Protein AF-A0A4Q6CJG6-F1 (afdb_monomer_lite)

Radius of gyration: 19.43 Å; chains: 1; bounding box: 64×16×38 Å

Sequence (75 aa):
MGERLLTDIADATGLPSNLVTDELGRLLQNAGIEKSEMTLDDLRHVLAEYMQEVLLAARDEHEKVPGTFSGGTES

Foldseek 3Di:
DLVVVLQVVLVVVVDDSVVSSVVLVVLCVVVVHDSVRDDPVNSVVSVVVVVVVVVVVVVVVVVVCPDPPPPDPDD

pLDDT: mean 83.94, std 13.37, range [47.06, 94.81]

Structure (mmCIF, N/CA/C/O backbone):
data_AF-A0A4Q6CJG6-F1
#
_entry.id   AF-A0A4Q6CJG6-F1
#
loop_
_atom_site.group_PDB
_atom_site.id
_atom_site.type_symbol
_atom_site.label_atom_id
_atom_site.label_alt_id
_atom_site.label_comp_id
_atom_site.label_asym_id
_atom_site.label_entity_id
_atom_site.label_seq_id
_atom_site.pdbx_PDB_ins_code
_atom_site.Cartn_x
_atom_site.Cartn_y
_atom_site.Cartn_z
_atom_site.occupancy
_atom_site.B_iso_or_equiv
_atom_site.auth_seq_id
_atom_site.auth_comp_id
_atom_site.auth_asym_id
_atom_site.auth_atom_id
_atom_site.pdbx_PDB_model_num
ATOM 1 N N . MET A 1 1 ? -16.417 -0.808 5.238 1.00 65.94 1 MET A N 1
ATOM 2 C CA . MET A 1 1 ? -15.768 0.504 5.000 1.00 65.94 1 MET A CA 1
ATOM 3 C C . MET A 1 1 ? -14.394 0.322 4.371 1.00 65.94 1 MET A C 1
ATOM 5 O O . MET A 1 1 ? -14.181 0.906 3.317 1.00 65.94 1 MET A O 1
ATOM 9 N N . GLY A 1 2 ? -13.527 -0.534 4.928 1.00 77.00 2 GLY A N 1
ATOM 10 C CA . GLY A 1 2 ? -12.201 -0.809 4.359 1.00 77.00 2 GLY A CA 1
ATOM 11 C C . GLY A 1 2 ? -12.204 -1.327 2.915 1.00 77.00 2 GLY A C 1
ATOM 12 O O . GLY A 1 2 ? -11.430 -0.840 2.103 1.00 77.00 2 GLY A O 1
ATOM 13 N N . GLU A 1 3 ? -13.128 -2.219 2.541 1.00 80.12 3 GLU A N 1
ATOM 14 C CA . GLU A 1 3 ? -13.218 -2.715 1.152 1.00 80.12 3 GLU A CA 1
ATOM 15 C C . GLU A 1 3 ? -13.475 -1.609 0.123 1.00 80.12 3 GLU A C 1
ATOM 17 O O . GLU A 1 3 ? -12.836 -1.586 -0.922 1.00 80.12 3 GLU A O 1
ATOM 22 N N . ARG A 1 4 ? -14.362 -0.656 0.437 1.00 84.31 4 ARG A N 1
ATOM 23 C CA . ARG A 1 4 ? -14.634 0.479 -0.454 1.00 84.31 4 ARG A CA 1
ATOM 24 C C . ARG A 1 4 ? -13.403 1.375 -0.593 1.00 84.31 4 ARG A C 1
ATOM 26 O O . ARG A 1 4 ? -13.089 1.785 -1.698 1.00 84.31 4 ARG A O 1
ATOM 33 N N . LEU A 1 5 ? -12.682 1.610 0.504 1.00 85.62 5 LEU A N 1
ATOM 34 C CA . LEU A 1 5 ? -11.448 2.397 0.486 1.00 85.62 5 LEU A CA 1
ATOM 35 C C . LEU A 1 5 ? -10.369 1.755 -0.401 1.00 85.62 5 LEU A C 1
ATOM 37 O O . LEU A 1 5 ? -9.675 2.461 -1.125 1.00 85.62 5 LEU A O 1
ATOM 41 N N . LEU A 1 6 ? -10.248 0.423 -0.372 1.00 85.56 6 LEU A N 1
ATOM 42 C CA . LEU A 1 6 ? -9.321 -0.305 -1.241 1.00 85.56 6 LEU A CA 1
ATOM 43 C C . LEU A 1 6 ? -9.686 -0.153 -2.718 1.00 85.56 6 LEU A C 1
ATOM 45 O O . LEU A 1 6 ? -8.795 0.075 -3.531 1.00 85.56 6 LEU A O 1
ATOM 49 N N . THR A 1 7 ? -10.974 -0.242 -3.059 1.00 86.00 7 THR A N 1
ATOM 50 C CA . THR A 1 7 ? -11.448 -0.003 -4.429 1.00 86.00 7 THR A CA 1
ATOM 51 C C . THR A 1 7 ? -11.185 1.435 -4.871 1.00 86.00 7 THR A C 1
ATOM 53 O O . THR A 1 7 ? -10.621 1.637 -5.940 1.00 86.00 7 THR A O 1
ATOM 56 N N . ASP A 1 8 ? -11.499 2.425 -4.030 1.00 88.94 8 ASP A N 1
ATOM 57 C CA . ASP A 1 8 ? -11.295 3.843 -4.352 1.00 88.94 8 ASP A CA 1
ATOM 58 C C . ASP A 1 8 ? -9.812 4.152 -4.634 1.00 88.94 8 ASP A C 1
ATOM 60 O O . ASP A 1 8 ? -9.482 4.894 -5.560 1.00 88.94 8 ASP A O 1
ATOM 64 N N . ILE A 1 9 ? -8.900 3.557 -3.858 1.00 87.69 9 ILE A N 1
ATOM 65 C CA . ILE A 1 9 ? -7.455 3.705 -4.065 1.00 87.69 9 ILE A CA 1
ATOM 66 C C . ILE A 1 9 ? -7.003 2.963 -5.318 1.00 87.69 9 ILE A C 1
ATOM 68 O O . ILE A 1 9 ? -6.242 3.523 -6.104 1.00 87.69 9 ILE A O 1
ATOM 72 N N . ALA A 1 10 ? -7.471 1.731 -5.524 1.00 88.75 10 ALA A N 1
ATOM 73 C CA . ALA A 1 10 ? -7.145 0.957 -6.714 1.00 88.75 10 ALA A CA 1
ATOM 74 C C . ALA A 1 10 ? -7.517 1.725 -7.989 1.00 88.75 10 ALA A C 1
ATOM 76 O O . ALA A 1 10 ? -6.677 1.886 -8.875 1.00 88.75 10 ALA A O 1
ATOM 77 N N . ASP A 1 11 ? -8.710 2.313 -8.024 1.00 89.31 11 ASP A N 1
ATOM 78 C CA . ASP A 1 11 ? -9.185 3.102 -9.158 1.00 89.31 11 ASP A CA 1
ATOM 79 C C . ASP A 1 11 ? -8.394 4.414 -9.327 1.00 89.31 11 ASP A C 1
ATOM 81 O O . ASP A 1 11 ? -8.114 4.835 -10.452 1.00 89.31 11 ASP A O 1
ATOM 85 N N . ALA A 1 12 ? -7.956 5.039 -8.228 1.00 90.19 12 ALA A N 1
ATOM 86 C CA . ALA A 1 12 ? -7.163 6.270 -8.261 1.00 90.19 12 ALA A CA 1
ATOM 87 C C . ALA A 1 12 ? -5.734 6.082 -8.804 1.00 90.19 12 ALA A C 1
ATOM 89 O O . ALA A 1 12 ? -5.136 7.040 -9.294 1.00 90.19 12 ALA A O 1
ATOM 90 N N . THR A 1 13 ? -5.173 4.871 -8.733 1.00 88.19 13 THR A N 1
ATOM 91 C CA . THR A 1 13 ? -3.803 4.602 -9.213 1.00 88.19 13 THR A CA 1
ATOM 92 C C . THR A 1 13 ? -3.684 4.564 -10.738 1.00 88.19 13 THR A C 1
ATOM 94 O O . THR A 1 13 ? -2.578 4.674 -11.266 1.00 88.19 13 THR A O 1
ATOM 97 N N . GLY A 1 14 ? -4.797 4.372 -11.456 1.00 90.06 14 GLY A N 1
ATOM 98 C CA . GLY A 1 14 ? -4.785 4.115 -12.899 1.00 90.06 14 GLY A CA 1
ATOM 99 C C . GLY A 1 14 ? -4.189 2.755 -13.291 1.00 90.06 14 GLY A C 1
ATOM 100 O O . GLY A 1 14 ? -3.949 2.513 -14.475 1.00 90.06 14 GLY A O 1
ATOM 101 N N . LEU A 1 15 ? -3.941 1.870 -12.321 1.00 88.88 15 LEU A N 1
ATOM 102 C CA . LEU A 1 15 ? -3.469 0.504 -12.534 1.00 88.88 15 LEU A CA 1
ATOM 103 C C . LEU A 1 15 ? -4.650 -0.481 -12.576 1.00 88.88 15 LEU A C 1
ATOM 105 O O . LEU A 1 15 ? -5.756 -0.146 -12.146 1.00 88.88 15 LEU A O 1
ATOM 109 N N . PRO A 1 16 ? -4.449 -1.716 -13.076 1.00 92.25 16 PRO A N 1
ATOM 110 C CA . PRO A 1 16 ? -5.480 -2.744 -13.016 1.00 92.25 16 PRO A CA 1
ATOM 111 C C . PRO A 1 16 ? -5.939 -2.976 -11.572 1.00 92.25 16 PRO A C 1
ATOM 113 O O . PRO A 1 16 ? -5.149 -3.387 -10.721 1.00 92.25 16 PRO A O 1
ATOM 116 N N . SER A 1 17 ? -7.223 -2.711 -11.314 1.00 88.94 17 SER A N 1
ATOM 117 C CA . SER A 1 17 ? -7.792 -2.670 -9.961 1.00 88.94 17 SER A CA 1
ATOM 118 C C . SER A 1 17 ? -7.533 -3.965 -9.181 1.00 88.94 17 SER A C 1
ATOM 120 O O . SER A 1 17 ? -7.123 -3.916 -8.026 1.00 88.94 17 SER A O 1
ATOM 122 N N . ASN A 1 18 ? -7.621 -5.120 -9.855 1.00 88.88 18 ASN A N 1
ATOM 123 C CA . ASN A 1 18 ? -7.330 -6.433 -9.276 1.00 88.88 18 ASN A CA 1
ATOM 124 C C . ASN A 1 18 ? -5.893 -6.553 -8.739 1.00 88.88 18 ASN A C 1
ATOM 126 O O . ASN A 1 18 ? -5.698 -7.045 -7.632 1.00 88.88 18 ASN A O 1
ATOM 130 N N . LEU A 1 19 ? -4.895 -6.062 -9.485 1.00 90.44 19 LEU A N 1
ATOM 131 C CA . LEU A 1 19 ? -3.492 -6.129 -9.067 1.00 90.44 19 LEU A CA 1
ATOM 132 C C . LEU A 1 19 ? -3.250 -5.280 -7.820 1.00 90.44 19 LEU A C 1
ATOM 134 O O . LEU A 1 19 ? -2.558 -5.710 -6.900 1.00 90.44 19 LEU A O 1
ATOM 138 N N . VAL A 1 20 ? -3.853 -4.092 -7.775 1.00 91.31 20 VAL A N 1
ATOM 139 C CA . VAL A 1 20 ? -3.712 -3.188 -6.633 1.00 91.31 20 VAL A CA 1
ATOM 140 C C . VAL A 1 20 ? -4.424 -3.750 -5.407 1.00 91.31 20 VAL A C 1
ATOM 142 O O . VAL A 1 20 ? -3.853 -3.754 -4.320 1.00 91.31 20 VAL A O 1
ATOM 145 N N . THR A 1 21 ? -5.644 -4.274 -5.554 1.00 89.38 21 THR A N 1
ATOM 146 C CA . THR A 1 21 ? -6.374 -4.869 -4.426 1.00 89.38 21 THR A CA 1
ATOM 147 C C . THR A 1 21 ? -5.698 -6.120 -3.871 1.00 89.38 21 THR A C 1
ATOM 149 O O . THR A 1 21 ? -5.754 -6.339 -2.657 1.00 89.38 21 THR A O 1
ATOM 152 N N . ASP A 1 22 ? -5.050 -6.919 -4.723 1.00 91.19 22 ASP A N 1
ATOM 153 C CA . ASP A 1 22 ? -4.298 -8.105 -4.305 1.00 91.19 22 ASP A CA 1
ATOM 154 C C . ASP A 1 22 ? -3.025 -7.707 -3.545 1.00 91.19 22 ASP A C 1
ATOM 156 O O . ASP A 1 22 ? -2.745 -8.253 -2.475 1.00 91.19 22 ASP A O 1
ATOM 160 N N . GLU A 1 23 ? -2.287 -6.711 -4.049 1.00 91.81 23 GLU A N 1
ATOM 161 C CA . GLU A 1 23 ? -1.107 -6.148 -3.383 1.00 91.81 23 GLU A CA 1
ATOM 162 C C . GLU A 1 23 ? -1.466 -5.562 -2.014 1.00 91.81 23 GLU A C 1
ATOM 164 O O . GLU A 1 23 ? -0.925 -5.993 -0.997 1.00 91.81 23 GLU A O 1
ATOM 169 N N . LEU A 1 24 ? -2.434 -4.640 -1.966 1.00 90.62 24 LEU A N 1
ATOM 170 C CA . LEU A 1 24 ? -2.890 -4.021 -0.720 1.00 90.62 24 LEU A CA 1
ATOM 171 C C . LEU A 1 24 ? -3.414 -5.069 0.266 1.00 90.62 24 LEU A C 1
ATOM 173 O O . LEU A 1 24 ? -3.163 -4.975 1.464 1.00 90.62 24 LEU A O 1
ATOM 177 N N . GLY A 1 25 ? -4.111 -6.098 -0.228 1.00 90.69 25 GLY A N 1
ATOM 178 C CA . GLY A 1 25 ? -4.554 -7.220 0.593 1.00 90.69 25 GLY A CA 1
ATOM 179 C C . GLY A 1 25 ? -3.395 -7.951 1.268 1.00 90.69 25 GLY A C 1
ATOM 180 O O . GLY A 1 25 ? -3.490 -8.270 2.451 1.00 90.69 25 GLY A O 1
ATOM 181 N N . ARG A 1 26 ? -2.294 -8.169 0.543 1.00 92.19 26 ARG A N 1
ATOM 182 C CA . ARG A 1 26 ? -1.089 -8.805 1.084 1.00 92.19 26 ARG A CA 1
ATOM 183 C C . ARG A 1 26 ? -0.383 -7.921 2.109 1.00 92.19 26 ARG A C 1
ATOM 185 O O . ARG A 1 26 ? 0.028 -8.422 3.149 1.00 92.19 26 ARG A O 1
ATOM 192 N N . LEU A 1 27 ? -0.280 -6.619 1.841 1.00 93.38 27 LEU A N 1
ATOM 193 C CA . LEU A 1 27 ? 0.333 -5.661 2.766 1.00 93.38 27 LEU A CA 1
ATOM 194 C C . LEU A 1 27 ? -0.425 -5.605 4.100 1.00 93.38 27 LEU A C 1
ATOM 196 O O . LEU A 1 27 ? 0.186 -5.673 5.162 1.00 93.38 27 LEU A O 1
ATOM 200 N N . LEU A 1 28 ? -1.760 -5.574 4.051 1.00 92.06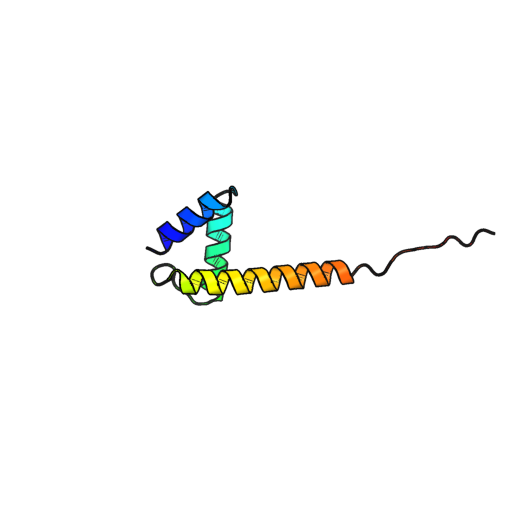 28 LEU A N 1
ATOM 201 C CA . LEU A 1 28 ? -2.599 -5.591 5.252 1.00 92.06 28 LEU A CA 1
ATOM 202 C C . LEU A 1 28 ? -2.474 -6.902 6.037 1.00 92.06 28 LEU A C 1
ATOM 204 O O . LEU A 1 28 ? -2.371 -6.868 7.261 1.00 92.06 28 LEU A O 1
ATOM 208 N N . GLN A 1 29 ? -2.425 -8.048 5.349 1.00 91.75 29 GLN A N 1
ATOM 209 C CA . GLN A 1 29 ? -2.195 -9.344 5.999 1.00 91.75 29 GLN A CA 1
ATOM 210 C C . GLN A 1 29 ? -0.831 -9.411 6.689 1.00 91.75 29 GLN A C 1
ATOM 212 O O . GLN A 1 29 ? -0.748 -9.895 7.815 1.00 91.75 29 GLN A O 1
ATOM 217 N N . ASN A 1 30 ? 0.223 -8.897 6.049 1.00 91.81 30 ASN A N 1
ATOM 218 C CA . ASN A 1 30 ? 1.559 -8.837 6.643 1.00 91.81 30 ASN A CA 1
ATOM 219 C C . ASN A 1 30 ? 1.591 -7.956 7.900 1.00 91.81 30 ASN A C 1
ATOM 221 O O . ASN A 1 30 ? 2.297 -8.280 8.851 1.00 91.81 30 ASN A O 1
ATOM 225 N N . ALA A 1 31 ? 0.791 -6.887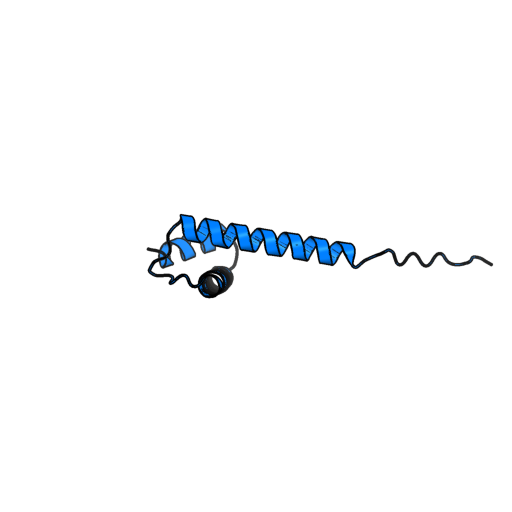 7.923 1.00 91.75 31 ALA A N 1
ATOM 226 C CA . ALA A 1 31 ? 0.624 -6.019 9.085 1.00 91.75 31 ALA A CA 1
ATOM 227 C C . ALA A 1 31 ? -0.336 -6.587 10.154 1.00 91.75 31 ALA A C 1
ATOM 229 O O . ALA A 1 31 ? -0.502 -5.984 11.212 1.00 91.75 31 ALA A O 1
ATOM 230 N N . GLY A 1 32 ? -0.980 -7.735 9.900 1.00 94.00 32 GLY A N 1
ATOM 231 C CA . GLY A 1 32 ? -1.958 -8.342 10.808 1.00 94.00 32 GLY A CA 1
ATOM 232 C C . GLY A 1 32 ? -3.273 -7.563 10.922 1.00 94.00 32 GLY A C 1
ATOM 233 O O . GLY A 1 32 ? -3.973 -7.699 11.924 1.00 94.00 32 GLY A O 1
ATOM 234 N N . ILE A 1 33 ? -3.603 -6.738 9.924 1.00 91.69 33 ILE A N 1
ATOM 235 C CA . ILE A 1 33 ? -4.789 -5.877 9.923 1.00 91.69 33 ILE A CA 1
ATOM 236 C C . ILE A 1 33 ? -5.900 -6.531 9.103 1.00 91.69 33 ILE A C 1
ATOM 238 O O . ILE A 1 33 ? -5.771 -6.759 7.898 1.00 91.69 33 ILE A O 1
ATOM 242 N N . GLU A 1 34 ? -7.036 -6.783 9.751 1.00 88.50 34 GLU A N 1
ATOM 243 C CA . GLU A 1 34 ? -8.240 -7.264 9.079 1.00 88.50 34 GLU A CA 1
ATOM 244 C C . GLU A 1 34 ? -8.890 -6.152 8.245 1.00 88.50 34 GLU A C 1
ATOM 246 O O . GLU A 1 34 ? -9.137 -5.038 8.717 1.00 88.50 34 GLU A O 1
ATOM 251 N N . LYS A 1 35 ? -9.249 -6.461 6.992 1.00 84.50 35 LYS A N 1
ATOM 252 C CA . LYS A 1 35 ? -9.833 -5.481 6.050 1.00 84.50 35 LYS A CA 1
ATOM 253 C C . LYS A 1 35 ? -11.116 -4.828 6.573 1.00 84.50 35 LYS A C 1
ATOM 255 O O . LYS A 1 35 ? -11.435 -3.700 6.195 1.00 84.50 35 LYS A O 1
ATOM 260 N N . SER A 1 36 ? -11.879 -5.539 7.402 1.00 86.00 36 SER A N 1
ATOM 261 C CA . SER A 1 36 ? -13.115 -5.033 8.004 1.00 86.00 36 SER A CA 1
ATOM 262 C C . SER A 1 36 ? -12.877 -3.987 9.091 1.00 86.00 36 SER A C 1
ATOM 264 O O . SER A 1 36 ? -13.759 -3.157 9.309 1.00 86.00 36 SER A O 1
ATOM 266 N N . GLU A 1 37 ? -11.712 -4.015 9.738 1.00 85.81 37 GLU A N 1
ATOM 267 C CA . GLU A 1 37 ? -11.353 -3.156 10.875 1.00 85.81 37 GLU A CA 1
ATOM 268 C C . GLU A 1 37 ? -10.372 -2.037 10.494 1.00 85.81 37 GLU A C 1
ATOM 270 O O . GLU A 1 37 ? -10.206 -1.083 11.247 1.00 85.81 37 GLU A O 1
ATOM 275 N N . MET A 1 38 ? -9.784 -2.119 9.298 1.00 89.12 38 MET A N 1
ATOM 276 C CA . MET A 1 38 ? -8.842 -1.140 8.760 1.00 89.12 38 MET A CA 1
ATOM 277 C C . MET A 1 38 ? -9.397 0.293 8.764 1.00 89.12 38 MET A C 1
ATOM 279 O O . MET A 1 38 ? -10.446 0.587 8.173 1.00 89.12 38 MET A O 1
ATOM 283 N N . THR A 1 39 ? -8.614 1.208 9.331 1.00 90.81 39 THR A N 1
ATOM 284 C CA . THR A 1 39 ? -8.825 2.653 9.240 1.00 90.81 39 THR A CA 1
ATOM 285 C C . THR A 1 39 ? -7.955 3.293 8.152 1.00 90.81 39 THR A C 1
ATOM 287 O O . THR A 1 39 ? -7.052 2.683 7.579 1.00 90.81 39 THR A O 1
ATOM 290 N N . LEU A 1 40 ? -8.220 4.567 7.858 1.00 90.06 40 LEU A N 1
ATOM 291 C CA . LEU A 1 40 ? -7.391 5.356 6.943 1.00 90.06 40 LEU A CA 1
ATOM 292 C C . LEU A 1 40 ? -5.957 5.538 7.462 1.00 90.06 40 LEU A C 1
ATOM 294 O O . LEU A 1 40 ? -5.034 5.632 6.657 1.00 90.06 40 LEU A O 1
ATOM 298 N N . ASP A 1 41 ? -5.773 5.603 8.780 1.00 92.75 41 ASP A N 1
ATOM 299 C CA . ASP A 1 41 ? -4.454 5.793 9.386 1.00 92.75 41 ASP A CA 1
ATOM 300 C C . ASP A 1 41 ? -3.629 4.507 9.337 1.00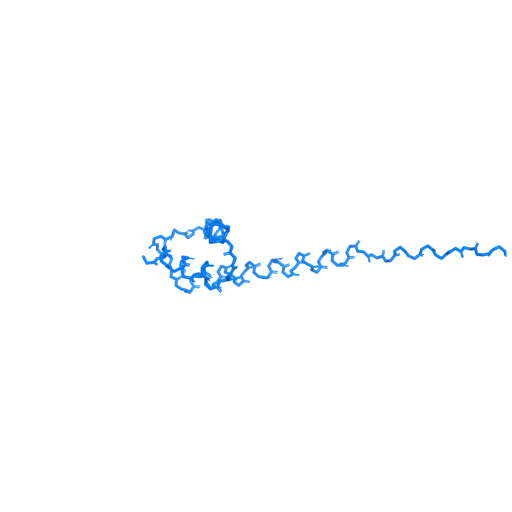 92.75 41 ASP A C 1
ATOM 302 O O . ASP A 1 41 ? -2.452 4.567 8.981 1.00 92.75 41 ASP A O 1
ATOM 306 N N . ASP A 1 42 ? -4.262 3.351 9.553 1.00 91.94 42 ASP A N 1
ATOM 307 C CA . ASP A 1 42 ? -3.624 2.042 9.366 1.00 91.94 42 ASP A CA 1
ATOM 308 C C . ASP A 1 42 ? -3.117 1.887 7.931 1.00 91.94 42 ASP A C 1
ATOM 310 O O . ASP A 1 42 ? -1.962 1.540 7.692 1.00 91.94 42 ASP A O 1
ATOM 314 N N . LEU A 1 43 ? -3.962 2.228 6.954 1.00 90.62 43 LEU A N 1
ATOM 315 C CA . LEU A 1 43 ? -3.599 2.130 5.546 1.00 90.62 43 LEU A CA 1
ATOM 316 C C . LEU A 1 43 ? -2.459 3.085 5.167 1.00 90.62 43 LEU A C 1
ATOM 318 O O . LEU A 1 43 ? -1.564 2.708 4.412 1.00 90.62 43 LEU A O 1
ATOM 322 N N . ARG A 1 44 ? -2.461 4.315 5.699 1.00 92.88 44 ARG A N 1
ATOM 323 C CA . ARG A 1 44 ? -1.350 5.263 5.507 1.00 92.88 44 ARG A CA 1
ATOM 324 C C . ARG A 1 44 ? -0.046 4.723 6.077 1.00 92.88 44 ARG A C 1
ATOM 326 O O . ARG A 1 44 ? 0.988 4.880 5.435 1.00 92.88 44 ARG A O 1
ATOM 333 N N . HIS A 1 45 ? -0.098 4.118 7.260 1.00 94.69 45 HIS A N 1
ATOM 334 C CA . HIS A 1 45 ? 1.076 3.551 7.909 1.00 94.69 45 HIS A CA 1
ATOM 335 C C . HIS A 1 45 ? 1.665 2.405 7.081 1.00 94.69 45 HIS A C 1
ATOM 337 O O . HIS A 1 45 ? 2.829 2.472 6.695 1.00 94.69 45 HIS A O 1
ATOM 343 N N . VAL A 1 46 ? 0.829 1.439 6.691 1.00 94.38 46 VAL A N 1
ATOM 344 C CA . VAL A 1 46 ? 1.227 0.288 5.864 1.00 94.38 46 VAL A CA 1
ATOM 345 C C . VAL A 1 46 ? 1.840 0.726 4.529 1.00 94.38 46 VAL A C 1
ATOM 347 O O . VAL A 1 46 ? 2.862 0.196 4.099 1.00 94.38 46 VAL A O 1
ATOM 350 N N . LEU A 1 47 ? 1.251 1.725 3.867 1.00 92.75 47 LEU A N 1
ATOM 351 C CA . LEU A 1 47 ? 1.786 2.239 2.604 1.00 92.75 47 LEU A CA 1
ATOM 352 C C . LEU A 1 47 ? 3.117 2.978 2.776 1.00 92.75 47 LEU A C 1
ATOM 354 O O . LEU A 1 47 ? 3.972 2.895 1.895 1.00 92.75 47 LEU A O 1
ATOM 358 N N . ALA A 1 48 ? 3.305 3.692 3.888 1.00 94.69 48 ALA A N 1
ATOM 359 C CA . ALA A 1 48 ? 4.569 4.359 4.180 1.00 94.69 48 ALA A CA 1
ATOM 360 C C . ALA A 1 48 ? 5.705 3.344 4.376 1.00 94.69 48 ALA A C 1
ATOM 362 O O . ALA A 1 48 ? 6.787 3.532 3.817 1.00 94.69 48 ALA A O 1
ATOM 363 N N . GLU A 1 49 ? 5.444 2.256 5.104 1.00 94.81 49 GLU A N 1
ATOM 364 C CA . GLU A 1 49 ? 6.399 1.157 5.279 1.00 94.81 49 GLU A CA 1
ATOM 365 C C . GLU A 1 49 ? 6.728 0.487 3.942 1.00 94.81 49 GLU A C 1
ATOM 367 O O . GLU A 1 49 ? 7.900 0.368 3.583 1.00 94.81 49 GLU A O 1
ATOM 372 N N . TYR A 1 50 ? 5.707 0.163 3.142 1.00 93.94 50 TYR A N 1
ATOM 373 C CA . TYR A 1 50 ? 5.896 -0.402 1.805 1.00 93.94 50 TYR A CA 1
ATOM 374 C C . TYR A 1 50 ? 6.767 0.491 0.908 1.00 93.94 50 TYR A C 1
ATOM 376 O O . TYR A 1 50 ? 7.713 0.019 0.275 1.00 93.94 50 TYR A O 1
ATOM 384 N N . MET A 1 51 ? 6.500 1.801 0.870 1.00 92.69 51 MET A N 1
ATOM 385 C CA . MET A 1 51 ? 7.318 2.740 0.097 1.00 92.69 51 MET A CA 1
ATOM 386 C C . MET A 1 51 ? 8.771 2.764 0.576 1.00 92.69 51 MET A C 1
ATOM 388 O O . MET A 1 51 ? 9.684 2.851 -0.247 1.00 92.69 51 MET A O 1
ATOM 392 N N . GLN A 1 52 ? 9.003 2.684 1.886 1.00 94.81 52 GLN A N 1
ATOM 393 C CA . GLN A 1 52 ? 1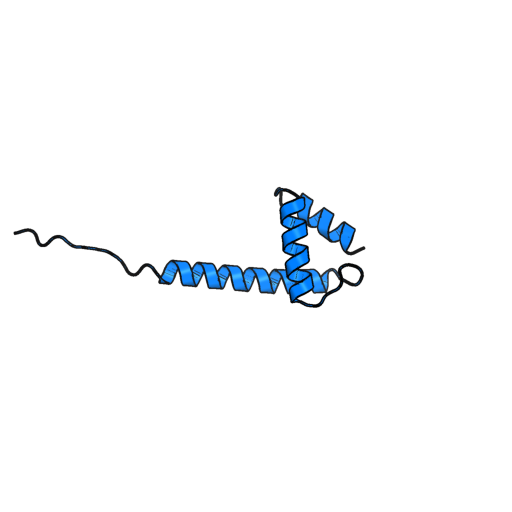0.351 2.642 2.437 1.00 94.81 52 GLN A CA 1
ATOM 394 C C . GLN A 1 52 ? 11.098 1.377 1.996 1.00 94.81 52 GLN A C 1
ATOM 396 O O . GLN A 1 52 ? 12.249 1.478 1.570 1.00 94.81 52 GLN A O 1
ATOM 401 N N . GLU A 1 53 ? 10.451 0.212 2.036 1.00 93.06 53 GLU A N 1
ATOM 402 C CA . GLU A 1 53 ? 11.032 -1.047 1.557 1.00 93.06 53 GLU A CA 1
ATOM 403 C C . GLU A 1 53 ? 11.376 -0.991 0.067 1.00 93.06 53 GLU A C 1
ATOM 405 O O . GLU A 1 53 ? 12.487 -1.351 -0.324 1.00 93.06 53 GLU A O 1
ATOM 410 N N . VAL A 1 54 ? 10.465 -0.471 -0.761 1.00 92.50 54 VAL A N 1
ATOM 411 C CA . VAL A 1 54 ? 10.686 -0.312 -2.206 1.00 92.50 54 VAL A CA 1
ATOM 412 C C . VAL A 1 54 ? 11.879 0.604 -2.486 1.00 92.50 54 VAL A C 1
ATOM 414 O O . VAL A 1 54 ? 12.717 0.285 -3.330 1.00 92.50 54 VAL A O 1
ATOM 417 N N . LEU A 1 55 ? 11.999 1.723 -1.767 1.00 94.06 55 LEU A N 1
ATOM 418 C CA . LEU A 1 55 ? 13.124 2.649 -1.929 1.00 94.06 55 LEU A CA 1
ATOM 419 C C . LEU A 1 55 ? 14.458 2.026 -1.498 1.00 94.06 55 LEU A C 1
ATOM 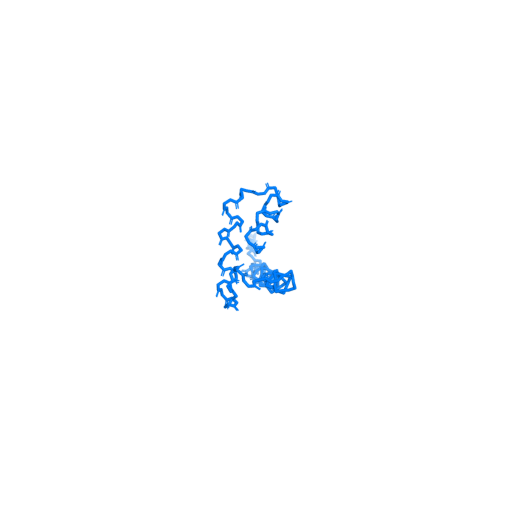421 O O . LEU A 1 55 ? 15.476 2.244 -2.157 1.00 94.06 55 LEU A O 1
ATOM 425 N N . LEU A 1 56 ? 14.463 1.244 -0.415 1.00 94.44 56 LEU A N 1
ATOM 426 C CA . LEU A 1 56 ? 15.649 0.510 0.030 1.00 94.44 56 LEU A CA 1
ATOM 427 C C . LEU A 1 56 ? 16.058 -0.549 -0.998 1.00 94.44 56 LEU A C 1
ATOM 429 O O . LEU A 1 56 ? 17.229 -0.609 -1.368 1.00 94.44 56 LEU A O 1
ATOM 433 N N . ALA A 1 57 ? 15.101 -1.319 -1.519 1.00 92.75 57 ALA A N 1
ATOM 434 C CA . ALA A 1 57 ? 15.354 -2.319 -2.550 1.00 92.75 57 ALA A CA 1
ATOM 435 C C . ALA A 1 57 ? 15.912 -1.690 -3.837 1.00 92.75 57 ALA A C 1
ATOM 437 O O . ALA A 1 57 ? 16.899 -2.181 -4.381 1.00 92.75 57 ALA A O 1
ATOM 438 N N . ALA A 1 58 ? 15.338 -0.567 -4.281 1.00 91.81 58 ALA A N 1
ATOM 439 C CA . ALA A 1 58 ? 15.808 0.162 -5.458 1.00 91.81 58 ALA A CA 1
ATOM 440 C C . ALA A 1 58 ? 17.235 0.711 -5.276 1.00 91.81 58 ALA A C 1
ATOM 442 O O . ALA A 1 58 ? 18.049 0.650 -6.199 1.00 91.81 58 ALA A O 1
ATOM 443 N N . ARG A 1 59 ? 17.571 1.217 -4.079 1.00 92.06 59 ARG A N 1
ATOM 444 C CA . ARG A 1 59 ? 18.944 1.631 -3.750 1.00 92.06 59 ARG A CA 1
ATOM 445 C C . ARG A 1 59 ? 19.907 0.446 -3.821 1.00 92.06 59 ARG A C 1
ATOM 447 O O . ARG A 1 59 ? 20.959 0.557 -4.444 1.00 92.06 59 ARG A O 1
ATOM 454 N N . ASP A 1 60 ? 19.547 -0.671 -3.198 1.00 89.50 60 ASP A N 1
ATOM 455 C CA . ASP A 1 60 ? 20.400 -1.858 -3.129 1.00 89.50 60 ASP A CA 1
ATOM 456 C C . ASP A 1 60 ? 20.600 -2.504 -4.512 1.00 89.50 60 ASP A C 1
ATOM 458 O O . ASP A 1 60 ? 21.649 -3.089 -4.782 1.00 89.50 60 ASP A O 1
ATOM 462 N N . GLU A 1 61 ? 19.618 -2.396 -5.411 1.00 84.69 61 GLU A N 1
ATOM 463 C CA . GLU A 1 61 ? 19.751 -2.792 -6.817 1.00 84.69 61 GLU A CA 1
ATOM 464 C C . GLU A 1 61 ? 20.733 -1.881 -7.572 1.00 84.69 61 GLU A C 1
ATOM 466 O O . GLU A 1 61 ? 21.573 -2.370 -8.330 1.00 84.69 61 GLU A O 1
ATOM 471 N N . HIS A 1 62 ? 20.703 -0.573 -7.304 1.00 75.62 62 HIS A N 1
ATOM 472 C CA . HIS A 1 62 ? 21.608 0.398 -7.920 1.00 75.62 62 HIS A CA 1
ATOM 473 C C . HIS A 1 62 ? 23.061 0.286 -7.410 1.00 75.62 62 HIS A C 1
ATOM 475 O O . HIS A 1 62 ? 24.001 0.476 -8.180 1.00 75.62 62 HIS A O 1
ATOM 481 N N . GLU A 1 63 ? 23.282 -0.062 -6.137 1.00 67.69 63 GLU A N 1
ATOM 482 C CA . GLU A 1 63 ? 24.633 -0.278 -5.584 1.00 67.69 63 GLU A CA 1
ATOM 483 C C . GLU A 1 63 ? 25.301 -1.575 -6.075 1.00 67.69 63 GLU A C 1
ATOM 485 O O . GLU A 1 63 ? 26.530 -1.680 -6.071 1.00 67.69 63 GLU A O 1
ATOM 490 N N . LYS A 1 64 ? 24.530 -2.558 -6.559 1.00 58.66 64 LYS A N 1
ATOM 491 C CA . LYS A 1 64 ? 25.058 -3.845 -7.052 1.00 58.66 64 LYS A CA 1
ATOM 492 C C . LYS A 1 64 ? 25.700 -3.790 -8.442 1.00 58.66 64 LYS A C 1
ATOM 494 O O . LYS A 1 64 ? 26.199 -4.818 -8.898 1.00 58.66 64 LYS A O 1
ATOM 499 N N . VAL A 1 65 ? 25.768 -2.623 -9.090 1.00 58.16 65 VAL A N 1
ATOM 500 C CA . VAL A 1 65 ? 26.534 -2.424 -10.334 1.00 58.16 65 VAL A CA 1
ATOM 501 C C . VAL A 1 65 ? 27.760 -1.529 -10.083 1.00 58.16 65 VAL A C 1
ATOM 503 O O . VAL A 1 65 ? 27.785 -0.371 -10.502 1.00 58.16 65 VAL A O 1
ATOM 506 N N . PRO A 1 66 ? 28.827 -2.026 -9.424 1.00 47.06 66 PRO A N 1
ATOM 507 C CA . PRO A 1 66 ? 30.134 -1.397 -9.522 1.00 47.06 66 PRO A CA 1
ATOM 508 C C . PRO A 1 66 ? 30.674 -1.643 -10.938 1.00 47.06 66 PRO A C 1
ATOM 510 O O . PRO A 1 66 ? 30.706 -2.774 -11.420 1.00 47.06 66 PRO A O 1
ATOM 513 N N . GLY A 1 67 ? 31.043 -0.561 -11.624 1.00 58.19 67 GLY A N 1
ATOM 514 C CA . GLY A 1 67 ? 31.336 -0.523 -13.055 1.00 58.19 67 GLY A CA 1
ATOM 515 C C . GLY A 1 67 ? 32.136 -1.705 -13.613 1.00 58.19 67 GLY A C 1
ATOM 516 O O . GLY A 1 67 ? 33.317 -1.881 -13.323 1.00 58.19 67 GLY A O 1
ATOM 517 N N . THR A 1 68 ? 31.532 -2.429 -14.553 1.00 55.38 68 THR A N 1
ATOM 518 C CA . THR A 1 68 ? 32.271 -3.175 -15.573 1.00 55.38 68 THR A CA 1
ATOM 519 C C . THR A 1 68 ? 32.811 -2.187 -16.609 1.00 55.38 68 THR A C 1
ATOM 521 O O . THR A 1 68 ? 32.319 -2.119 -17.732 1.00 55.38 68 THR A O 1
ATOM 524 N N . PHE A 1 69 ? 33.814 -1.387 -16.241 1.00 61.47 69 PHE A N 1
ATOM 525 C CA . PHE A 1 69 ? 34.669 -0.740 -17.234 1.00 61.47 69 PHE A CA 1
ATOM 526 C C . PHE A 1 69 ? 35.861 -1.664 -17.478 1.00 61.47 69 PHE A C 1
ATOM 528 O O . PHE A 1 69 ? 36.901 -1.563 -16.830 1.00 61.47 69 PHE A O 1
ATOM 535 N N . SER A 1 70 ? 35.686 -2.618 -18.395 1.00 54.56 70 SER A N 1
ATOM 536 C CA . SER A 1 70 ? 36.817 -3.324 -18.993 1.00 54.56 70 SER A CA 1
ATOM 537 C C . SER A 1 70 ? 37.472 -2.350 -19.969 1.00 54.56 70 SER A C 1
ATOM 539 O O . SER A 1 70 ? 37.131 -2.292 -21.148 1.00 54.56 70 SER A O 1
ATOM 541 N N . GLY A 1 71 ? 38.348 -1.498 -19.433 1.00 52.16 71 GLY A N 1
ATOM 542 C CA . GLY A 1 71 ? 39.269 -0.715 -20.240 1.00 52.16 71 GLY A CA 1
ATOM 543 C C . GLY A 1 71 ? 40.179 -1.692 -20.968 1.00 52.16 71 GLY A C 1
ATOM 544 O O . GLY A 1 71 ? 41.008 -2.348 -20.337 1.00 52.16 71 GLY A O 1
ATOM 545 N N . GLY A 1 72 ? 39.970 -1.831 -22.276 1.00 52.62 72 GLY A N 1
ATOM 546 C CA . GLY A 1 72 ? 40.863 -2.579 -23.142 1.00 52.62 72 GLY A CA 1
ATOM 547 C C . GLY A 1 72 ? 42.278 -2.042 -22.981 1.00 52.62 72 GLY A C 1
ATOM 548 O O . GLY A 1 72 ? 42.522 -0.848 -23.131 1.00 52.62 72 GLY A O 1
ATOM 549 N N . THR A 1 73 ? 43.209 -2.926 -22.644 1.00 58.34 73 THR A N 1
ATOM 550 C CA . THR A 1 73 ? 44.630 -2.661 -22.828 1.00 58.34 73 THR A CA 1
ATOM 551 C C . THR A 1 73 ? 44.872 -2.602 -24.332 1.00 58.34 73 THR A C 1
ATOM 553 O O . THR A 1 73 ? 44.996 -3.641 -24.983 1.00 58.34 73 THR A O 1
ATOM 556 N N . GLU A 1 74 ? 44.852 -1.396 -24.896 1.00 55.06 74 GLU A N 1
ATOM 557 C CA . GLU A 1 74 ? 45.414 -1.156 -26.221 1.00 55.06 74 GLU A CA 1
ATOM 558 C C . GLU A 1 74 ? 46.907 -1.513 -26.184 1.00 55.06 74 GLU A C 1
ATOM 560 O O . GLU A 1 74 ? 47.609 -1.228 -25.210 1.00 55.06 74 GLU A O 1
ATOM 565 N N . SER A 1 75 ? 47.311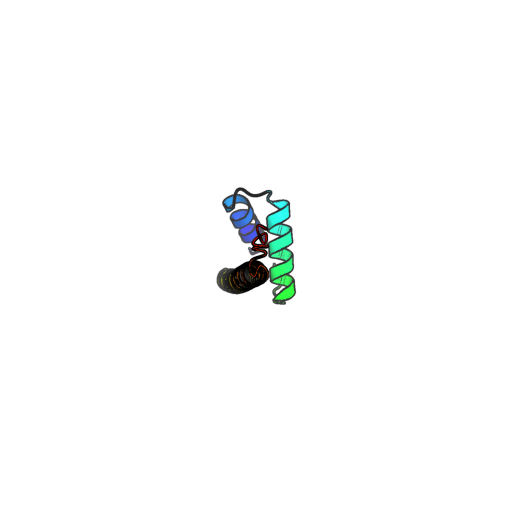 -2.268 -27.206 1.00 59.12 75 SER A N 1
ATOM 566 C CA . SER A 1 75 ? 48.628 -2.892 -27.382 1.00 59.12 75 SER A CA 1
ATOM 567 C C . SER A 1 75 ? 49.701 -1.913 -27.842 1.00 59.12 75 SER A C 1
ATOM 569 O O . SER A 1 75 ? 49.343 -0.910 -28.497 1.00 59.12 75 SER A O 1
#

Secondary structure (DSSP, 8-state):
-HHHHHHHHHHHTTS-HHHHHHHHHHHHHHTT--TTT--HHHHHHHHHHHHHHHHHHHHHHHHT-----------